Protein AF-A0A7J3TUD8-F1 (afdb_monomer_lite)

Foldseek 3Di:
DDPVVVVVVVVVVVVVVVVVVVVVVVVVVVVVVVVVPPDDDDPDDCVVPVCCCCPPVVVVVVVVVVVVVVVVVVVCVVPDDPPDPDPPVPPPDPDDDD

pLDDT: mean 81.79, std 15.29, range [42.66, 98.06]

Radius of gyration: 36.18 Å; chains: 1; bounding box: 54×75×85 Å

Secondary structure (DSSP, 8-state):
--HHHHHHHHHHHHHHHHHHHHHHHHHHHHHHHHHHH---PPP--TTT-TTHHHHHSHHHHHHHHHHHHHHHHHHHHHHS----S-------------

Sequence (98 aa):
MNSEETRSFEAVTAIMMVLWIVIVAMFLSNLINFLTSIEYAAPITLEKHPFFIWTYRGLDTLTQVFLLLATALGVTALLREDEGPGVEEEPVVEGEEG

Structure (mmCIF, N/CA/C/O backbone):
data_AF-A0A7J3TUD8-F1
#
_entry.id   AF-A0A7J3TUD8-F1
#
loop_
_atom_site.group_PDB
_atom_site.id
_atom_site.type_symbol
_atom_site.label_atom_id
_atom_site.label_alt_id
_atom_site.label_comp_id
_atom_site.label_asym_id
_atom_site.label_entity_id
_atom_site.la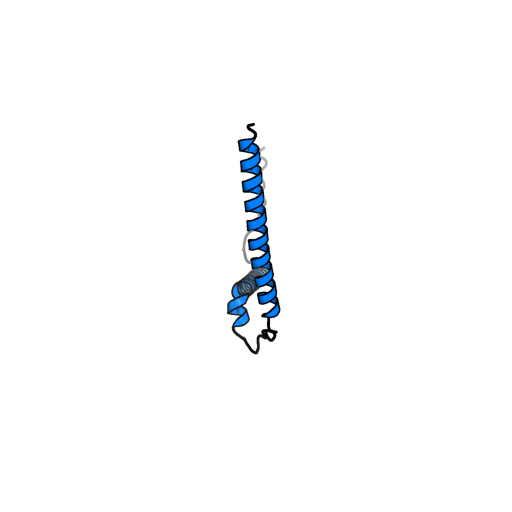bel_seq_id
_atom_site.pdbx_PDB_ins_code
_atom_site.Cartn_x
_atom_site.Cartn_y
_atom_site.Cartn_z
_atom_site.occupancy
_atom_site.B_iso_or_equiv
_atom_site.auth_seq_id
_atom_site.auth_comp_id
_atom_site.auth_asym_id
_atom_site.auth_atom_id
_atom_site.pdbx_PDB_model_num
ATOM 1 N N . MET A 1 1 ? -2.178 52.255 7.045 1.00 58.62 1 MET A N 1
ATOM 2 C CA . MET A 1 1 ? -2.972 51.113 7.537 1.00 58.62 1 MET A CA 1
ATOM 3 C C . MET A 1 1 ? -3.732 51.597 8.758 1.00 58.62 1 MET A C 1
ATOM 5 O O . MET A 1 1 ? -3.094 52.151 9.649 1.00 58.62 1 MET A O 1
ATOM 9 N N . ASN A 1 2 ? -5.064 51.540 8.737 1.00 74.50 2 ASN A N 1
ATOM 10 C CA . ASN A 1 2 ? -5.910 52.133 9.783 1.00 74.50 2 ASN A CA 1
ATOM 11 C C . ASN A 1 2 ? -5.926 51.250 11.043 1.00 74.50 2 ASN A C 1
ATOM 13 O O . ASN A 1 2 ? -5.855 50.029 10.942 1.00 74.50 2 ASN A O 1
ATOM 17 N N . SER A 1 3 ? -6.068 51.841 12.232 1.00 74.19 3 SER A N 1
ATOM 18 C CA . SER A 1 3 ? -6.150 51.093 13.502 1.00 74.19 3 SER A CA 1
ATOM 19 C C . SER A 1 3 ? -7.372 50.164 13.594 1.00 74.19 3 SER A C 1
ATOM 21 O O . SER A 1 3 ? -7.378 49.205 14.362 1.00 74.19 3 SER A O 1
ATOM 23 N N . GLU A 1 4 ? -8.413 50.414 12.799 1.00 77.56 4 GLU A N 1
ATOM 24 C CA . GLU A 1 4 ? -9.557 49.507 12.630 1.00 77.56 4 GLU A CA 1
ATOM 25 C C . GLU A 1 4 ? -9.208 48.285 11.766 1.00 77.56 4 GLU A C 1
ATOM 27 O O . GLU A 1 4 ? -9.653 47.167 12.035 1.00 77.56 4 GLU A O 1
ATOM 32 N N . GLU A 1 5 ? -8.351 48.477 10.765 1.00 78.69 5 GLU A N 1
ATOM 33 C CA . GLU A 1 5 ? -7.885 47.433 9.852 1.00 78.69 5 GLU A CA 1
ATOM 34 C C . GLU A 1 5 ? -6.989 46.429 10.594 1.00 78.69 5 GLU A C 1
ATOM 36 O O . GLU A 1 5 ? -7.172 45.221 10.470 1.00 78.69 5 GLU A O 1
ATOM 41 N N . THR A 1 6 ? -6.107 46.908 11.479 1.00 83.81 6 THR A N 1
ATOM 42 C CA . THR A 1 6 ? -5.272 46.036 12.324 1.00 83.81 6 THR A CA 1
ATOM 43 C C . THR A 1 6 ? -6.099 45.245 13.338 1.00 83.81 6 THR A C 1
ATOM 45 O O . THR A 1 6 ? -5.894 44.044 13.488 1.00 83.81 6 THR A O 1
ATOM 48 N N . ARG A 1 7 ? -7.095 45.872 13.980 1.00 84.38 7 ARG A N 1
ATOM 49 C CA . ARG A 1 7 ? -7.988 45.190 14.936 1.00 84.38 7 ARG A CA 1
ATOM 50 C C . ARG A 1 7 ? -8.855 44.121 14.273 1.00 84.38 7 ARG A C 1
ATOM 52 O O . ARG A 1 7 ? -9.081 43.067 14.862 1.00 84.38 7 ARG A O 1
ATOM 59 N N . SER A 1 8 ? -9.345 44.382 13.060 1.00 87.25 8 SER A N 1
ATOM 60 C CA . SER A 1 8 ? -10.115 43.389 12.299 1.00 87.25 8 SER A CA 1
ATOM 61 C C . SER A 1 8 ? -9.245 42.208 11.858 1.00 87.25 8 SER A C 1
ATOM 63 O O . SER A 1 8 ? -9.667 41.061 11.996 1.00 87.25 8 SER A O 1
ATOM 65 N N . PHE A 1 9 ? -8.002 42.460 11.436 1.00 89.94 9 PHE A N 1
ATOM 66 C CA . PHE A 1 9 ? -7.032 41.414 11.112 1.00 89.94 9 PHE A CA 1
ATOM 67 C C . PHE A 1 9 ? -6.669 40.541 12.326 1.00 89.94 9 PHE A C 1
ATOM 69 O O . PHE A 1 9 ? -6.669 39.311 12.229 1.00 89.94 9 PHE A O 1
ATOM 76 N N . GLU A 1 10 ? -6.421 41.148 13.488 1.00 90.88 10 GLU A N 1
ATOM 77 C CA . GLU A 1 10 ? -6.159 40.429 14.743 1.00 90.88 10 GLU A CA 1
ATOM 78 C C . GLU A 1 10 ? -7.351 39.559 15.162 1.00 90.88 10 GLU A C 1
ATOM 80 O O . GLU A 1 10 ? -7.171 38.393 15.514 1.00 90.88 10 GLU A O 1
ATOM 85 N N . ALA A 1 11 ? -8.575 40.088 15.061 1.00 93.12 11 ALA A N 1
ATOM 86 C CA . ALA A 1 11 ? -9.792 39.348 15.381 1.00 93.12 11 ALA A CA 1
ATOM 87 C C . ALA A 1 11 ? -9.998 38.143 14.449 1.00 93.12 11 ALA A C 1
ATOM 89 O O . ALA A 1 11 ? -10.277 37.041 14.923 1.00 93.12 11 ALA A O 1
ATOM 90 N N . VAL A 1 12 ? -9.810 38.317 13.137 1.00 95.12 12 VAL A N 1
ATOM 91 C CA . VAL A 1 12 ? -9.900 37.218 12.161 1.00 95.12 12 VAL A CA 1
ATOM 92 C C . VAL A 1 12 ? -8.837 36.159 12.441 1.00 95.12 12 VAL A C 1
ATOM 94 O O . VAL A 1 12 ? -9.150 34.970 12.470 1.00 95.12 12 VAL A O 1
ATOM 97 N N . THR A 1 13 ? -7.602 36.577 12.719 1.00 95.56 13 THR A N 1
ATOM 98 C CA . THR A 1 13 ? -6.503 35.656 13.034 1.00 95.56 13 THR A CA 1
ATOM 99 C C . THR A 1 13 ? -6.794 34.863 14.311 1.00 95.56 13 THR A C 1
ATOM 101 O O . THR A 1 13 ? -6.608 33.646 14.337 1.00 95.56 13 THR A O 1
ATOM 104 N N . ALA A 1 14 ? -7.319 35.514 15.353 1.00 95.94 14 ALA A N 1
ATOM 105 C CA . ALA A 1 14 ? -7.732 34.850 16.588 1.00 95.94 14 ALA A CA 1
ATOM 106 C C . ALA A 1 14 ? -8.848 33.823 16.344 1.00 95.94 14 ALA A C 1
ATOM 108 O O . ALA A 1 14 ? -8.753 32.690 16.813 1.00 95.94 14 ALA A O 1
ATOM 109 N N . ILE A 1 15 ? -9.868 34.181 15.559 1.00 97.38 15 ILE A N 1
ATOM 110 C CA . ILE A 1 15 ? -10.964 33.270 15.197 1.00 97.38 15 ILE A CA 1
ATOM 111 C C . ILE A 1 15 ? -10.431 32.066 14.415 1.00 97.38 15 ILE A C 1
ATOM 113 O O . ILE A 1 15 ? -10.781 30.928 14.727 1.00 97.38 15 ILE A O 1
ATOM 117 N N . MET A 1 16 ? -9.552 32.293 13.436 1.00 96.69 16 MET A N 1
ATOM 118 C CA . MET A 1 16 ? -8.941 31.217 12.656 1.00 96.69 16 MET A CA 1
ATOM 119 C C . MET A 1 16 ? -8.102 30.278 13.523 1.00 96.69 16 MET A C 1
ATOM 121 O O . MET A 1 16 ? -8.192 29.065 13.345 1.00 96.69 16 MET A O 1
ATOM 125 N N . MET A 1 17 ? -7.328 30.810 14.473 1.00 97.19 17 MET A N 1
ATOM 126 C CA . MET A 1 17 ? -6.555 29.995 15.415 1.00 97.19 17 MET A CA 1
ATOM 127 C C . MET A 1 17 ? -7.462 29.122 16.284 1.00 97.19 17 MET A C 1
ATOM 129 O O . MET A 1 17 ? -7.214 27.925 16.415 1.00 97.19 17 MET A O 1
ATOM 133 N N . VAL A 1 18 ? -8.538 29.689 16.836 1.00 97.81 18 VAL A N 1
ATOM 134 C CA . VAL A 1 18 ? -9.510 28.932 17.639 1.00 97.81 18 VAL A CA 1
ATOM 135 C C . VAL A 1 18 ? -10.151 27.823 16.807 1.00 97.81 18 VAL A C 1
ATOM 137 O O . VAL A 1 18 ? -10.220 26.679 17.251 1.00 97.81 18 VAL A O 1
ATOM 140 N N . LEU A 1 19 ? -10.567 28.135 15.580 1.00 97.81 19 LEU A N 1
ATOM 141 C CA . LEU A 1 19 ? -11.189 27.169 14.680 1.00 97.81 19 LEU A CA 1
ATOM 142 C C . LEU A 1 19 ? -10.222 26.029 14.321 1.00 97.81 19 LEU A C 1
ATOM 144 O O . LEU A 1 19 ? -10.610 24.862 14.336 1.00 97.81 19 LEU A O 1
ATOM 148 N N . TRP A 1 20 ? -8.946 26.346 14.095 1.00 97.56 20 TRP A N 1
ATOM 149 C CA . TRP A 1 20 ? -7.893 25.353 13.880 1.00 97.56 20 TRP A CA 1
ATOM 150 C C . TRP A 1 20 ? -7.702 24.423 15.076 1.00 97.56 20 TRP A C 1
ATOM 152 O O . TRP A 1 20 ? -7.631 23.207 14.900 1.00 97.56 20 TRP A O 1
ATOM 162 N N . ILE A 1 21 ? -7.656 24.974 16.290 1.00 97.69 21 ILE A N 1
ATOM 163 C CA . ILE A 1 21 ? -7.514 24.184 17.518 1.00 97.69 21 ILE A CA 1
ATOM 164 C C . ILE A 1 21 ? -8.680 23.200 17.657 1.00 97.69 21 ILE A C 1
ATOM 166 O O . ILE A 1 21 ? -8.457 22.034 17.977 1.00 97.69 21 ILE A O 1
ATOM 170 N N . VAL A 1 22 ? -9.907 23.636 17.361 1.00 97.88 22 VAL A N 1
ATOM 171 C CA . VAL A 1 22 ? -11.095 22.771 17.408 1.00 97.88 22 VAL A CA 1
ATOM 172 C C . VAL A 1 22 ? -10.995 21.634 16.389 1.00 97.88 22 VAL A C 1
ATOM 174 O O . VAL A 1 22 ? -11.202 20.478 16.755 1.00 97.88 22 VAL A O 1
ATOM 177 N N . ILE A 1 23 ? -10.625 21.928 15.138 1.00 97.62 23 ILE A N 1
ATOM 178 C CA . ILE A 1 23 ? -10.467 20.903 14.091 1.00 97.62 23 ILE A CA 1
ATOM 179 C C . ILE A 1 23 ? -9.413 19.871 14.495 1.00 97.62 23 ILE A C 1
ATOM 181 O O . ILE A 1 23 ? -9.655 18.667 14.401 1.00 97.62 23 ILE A O 1
ATOM 185 N N . VAL A 1 24 ? -8.257 20.333 14.973 1.00 97.19 24 VAL A N 1
ATOM 186 C CA . VAL A 1 24 ? -7.162 19.463 15.410 1.00 97.19 24 VAL A CA 1
ATOM 187 C C . VAL A 1 24 ? -7.608 18.600 16.588 1.00 97.19 24 VAL A C 1
ATOM 189 O O . VAL A 1 24 ? -7.401 17.390 16.559 1.00 97.19 24 VAL A O 1
ATOM 192 N N . ALA A 1 25 ? -8.293 19.171 17.581 1.00 96.75 25 ALA A N 1
ATOM 193 C CA . ALA A 1 25 ? -8.813 18.419 18.720 1.00 96.75 25 ALA A CA 1
ATOM 194 C C . ALA A 1 25 ? -9.813 17.328 18.296 1.00 96.75 25 ALA A C 1
ATOM 196 O O . ALA A 1 25 ? -9.718 16.191 18.762 1.00 96.75 25 ALA A O 1
ATOM 197 N N . MET A 1 26 ? -10.732 17.639 17.375 1.00 96.56 26 MET A N 1
ATOM 198 C CA . MET A 1 26 ? -11.674 16.659 16.825 1.00 96.56 26 MET A CA 1
ATOM 199 C C . MET A 1 26 ? -10.951 15.546 16.061 1.00 96.56 26 MET A C 1
ATOM 201 O O . MET A 1 26 ? -11.256 14.369 16.252 1.00 96.56 26 MET A O 1
ATOM 205 N N . PHE A 1 27 ? -9.973 15.899 15.224 1.00 95.44 27 PHE A N 1
ATOM 206 C CA . PHE A 1 27 ? -9.173 14.927 14.485 1.00 95.44 27 PHE A CA 1
ATOM 207 C C . PHE A 1 27 ? -8.401 13.996 15.425 1.00 95.44 27 PHE A C 1
ATOM 209 O O . PHE A 1 27 ? -8.479 12.781 15.269 1.00 95.44 27 PHE A O 1
ATOM 216 N N . LEU A 1 28 ? -7.710 14.543 16.430 1.00 95.50 28 LEU A N 1
ATOM 217 C CA . LEU A 1 28 ? -6.970 13.756 17.419 1.00 95.50 28 LEU A CA 1
ATOM 218 C C . LEU A 1 28 ? -7.889 12.829 18.213 1.00 95.50 28 LEU A C 1
ATOM 220 O O . LEU A 1 28 ? -7.551 11.665 18.396 1.00 95.50 28 LEU A O 1
ATOM 224 N N . SER A 1 29 ? -9.057 13.307 18.645 1.00 93.44 29 SER A N 1
ATOM 225 C CA . SER A 1 29 ? -10.028 12.468 19.353 1.00 93.44 29 SER A CA 1
ATOM 226 C C . SER A 1 29 ? -10.501 11.300 18.485 1.00 93.44 29 SER A C 1
ATOM 228 O O . SER A 1 29 ? -10.489 10.155 18.935 1.00 93.44 29 SER A O 1
ATOM 230 N N . ASN A 1 30 ? -10.833 11.563 17.220 1.00 89.44 30 ASN A N 1
ATOM 231 C CA . ASN A 1 30 ? -11.235 10.523 16.276 1.00 89.44 30 ASN A CA 1
ATOM 232 C C . ASN A 1 30 ? -10.096 9.550 15.957 1.00 89.44 30 ASN A C 1
ATOM 234 O O . ASN A 1 30 ? -10.340 8.352 15.859 1.00 89.44 30 ASN A O 1
ATOM 238 N N . LEU A 1 31 ? -8.860 10.036 15.832 1.00 91.44 31 LEU A N 1
ATOM 239 C CA . LEU A 1 31 ? -7.690 9.196 15.598 1.00 91.44 31 LEU A CA 1
ATOM 240 C C . LEU A 1 31 ? -7.410 8.286 16.797 1.00 91.44 31 LEU A C 1
ATOM 242 O O . LEU A 1 31 ? -7.156 7.101 16.609 1.00 91.44 31 LEU A O 1
ATOM 246 N N . ILE A 1 32 ? -7.492 8.814 18.021 1.00 92.00 32 ILE A N 1
ATOM 247 C CA . ILE A 1 32 ? -7.338 8.023 19.247 1.00 92.00 32 ILE A CA 1
ATOM 248 C C . ILE A 1 32 ? -8.426 6.952 19.308 1.00 92.00 32 ILE A C 1
ATOM 250 O O . ILE A 1 32 ? -8.095 5.789 19.497 1.00 92.00 32 ILE A O 1
ATOM 254 N N . ASN A 1 33 ? -9.691 7.316 19.078 1.00 87.94 33 ASN A N 1
ATOM 255 C CA . ASN A 1 33 ? -10.803 6.362 19.050 1.00 87.94 33 ASN A CA 1
ATOM 256 C C . ASN A 1 33 ? -10.627 5.294 17.967 1.00 87.94 33 ASN A C 1
ATOM 258 O O . ASN A 1 33 ? -10.896 4.123 18.205 1.00 87.94 33 ASN A O 1
ATOM 262 N N . PHE A 1 34 ? -10.156 5.681 16.781 1.00 84.25 34 PHE A N 1
ATOM 263 C CA . PHE A 1 34 ? -9.852 4.738 15.715 1.00 84.25 34 PHE A CA 1
ATOM 264 C C . PHE A 1 34 ? -8.767 3.758 16.162 1.00 84.25 34 PHE A C 1
ATOM 266 O O . PHE A 1 34 ? -8.997 2.556 16.117 1.00 84.25 34 PHE A O 1
ATOM 273 N N . LEU A 1 35 ? -7.633 4.249 16.668 1.00 83.56 35 LEU A N 1
ATOM 274 C CA . LEU A 1 35 ? -6.519 3.409 17.113 1.00 83.56 35 LEU A CA 1
ATOM 275 C C . LEU A 1 35 ? -6.895 2.491 18.282 1.00 83.56 35 LEU A C 1
ATOM 277 O O . LEU A 1 35 ? -6.454 1.346 18.309 1.00 83.56 35 LEU A O 1
ATOM 281 N N . THR A 1 36 ? -7.719 2.952 19.226 1.00 84.38 36 THR A N 1
ATOM 282 C CA . THR A 1 36 ? -8.216 2.114 20.330 1.00 84.38 36 THR A CA 1
ATOM 283 C C . THR A 1 36 ? -9.288 1.124 19.884 1.00 84.38 36 THR A C 1
ATOM 285 O O . THR A 1 36 ? -9.455 0.095 20.532 1.00 84.38 36 THR A O 1
ATOM 288 N N . SER A 1 37 ? -9.985 1.398 18.778 1.00 79.69 37 SER A N 1
ATOM 289 C CA . SER A 1 37 ? -10.940 0.475 18.154 1.00 79.69 37 SER A CA 1
ATOM 290 C C . SER A 1 37 ? -10.292 -0.563 17.235 1.00 79.69 37 SER A C 1
ATOM 292 O O . SER A 1 37 ? -10.988 -1.460 16.760 1.00 79.69 37 SER A O 1
ATOM 294 N N . ILE A 1 38 ? -8.981 -0.463 16.968 1.00 76.25 38 ILE A N 1
ATOM 295 C CA . ILE A 1 38 ? -8.255 -1.499 16.229 1.00 76.25 38 ILE A CA 1
ATOM 296 C C . ILE A 1 38 ? -8.166 -2.730 17.129 1.00 76.25 38 ILE A C 1
ATOM 298 O O . ILE A 1 38 ? -7.241 -2.900 17.923 1.00 76.25 38 ILE A O 1
ATOM 302 N N . GLU A 1 39 ? -9.151 -3.607 16.994 1.00 71.31 39 GLU A N 1
ATOM 303 C CA . GLU A 1 39 ? -9.050 -4.965 17.492 1.00 71.31 39 GLU A CA 1
ATOM 304 C C . GLU A 1 39 ? -8.001 -5.731 16.685 1.00 71.31 39 GLU A C 1
ATOM 306 O O . GLU A 1 39 ? -7.760 -5.472 15.501 1.00 71.31 39 GLU A O 1
ATOM 311 N N . TYR A 1 40 ? -7.365 -6.701 17.337 1.00 66.12 40 TYR A N 1
ATOM 312 C CA . TYR A 1 40 ? -6.466 -7.624 16.665 1.00 66.12 40 TYR A CA 1
ATOM 313 C C . TYR A 1 40 ? -7.238 -8.393 15.584 1.00 66.12 40 TYR A C 1
ATOM 315 O O . TYR A 1 40 ? -7.961 -9.348 15.868 1.00 66.12 40 TYR A O 1
ATOM 323 N N . ALA A 1 41 ? -7.067 -7.989 14.327 1.00 65.44 41 ALA A N 1
ATOM 324 C CA . ALA A 1 41 ? -7.473 -8.799 13.196 1.00 65.44 41 ALA A CA 1
ATOM 325 C C . ALA A 1 41 ? -6.522 -9.997 13.126 1.00 65.44 41 ALA A C 1
ATOM 327 O O . ALA A 1 41 ? -5.313 -9.831 12.941 1.00 65.44 41 ALA A O 1
ATOM 328 N N . ALA A 1 42 ? -7.063 -11.206 13.304 1.00 66.06 42 ALA A N 1
ATOM 329 C CA . ALA A 1 42 ? -6.290 -12.428 13.127 1.00 66.06 42 ALA A CA 1
ATOM 330 C C . ALA A 1 42 ? -5.549 -12.377 11.775 1.00 66.06 42 ALA A C 1
ATOM 332 O O . ALA A 1 42 ? -6.133 -11.919 10.788 1.00 66.06 42 ALA A O 1
ATOM 333 N N . PRO A 1 43 ? -4.281 -12.824 11.709 1.00 68.44 43 PRO A N 1
ATOM 334 C CA . PRO A 1 43 ? -3.495 -12.748 10.489 1.00 68.44 43 PRO A CA 1
ATOM 335 C C . PRO A 1 43 ? -4.261 -13.424 9.358 1.00 68.44 43 PRO A C 1
ATOM 337 O O . PRO A 1 43 ? -4.704 -14.569 9.490 1.00 68.44 43 PRO A O 1
ATOM 340 N N . ILE A 1 44 ? -4.442 -12.693 8.258 1.00 67.38 44 ILE A N 1
ATOM 341 C CA . ILE A 1 44 ? -5.084 -13.227 7.065 1.00 67.38 44 ILE A CA 1
ATOM 342 C C . ILE A 1 44 ? -4.130 -14.271 6.484 1.00 67.38 44 ILE A C 1
ATOM 344 O O . ILE A 1 44 ? -3.145 -13.943 5.826 1.00 67.38 44 ILE A O 1
ATOM 348 N N . THR A 1 45 ? -4.405 -15.540 6.768 1.00 72.69 45 THR A N 1
ATOM 349 C CA . THR A 1 45 ? -3.697 -16.663 6.160 1.00 72.69 45 THR A CA 1
ATOM 350 C C . THR A 1 45 ? -4.413 -17.091 4.886 1.00 72.69 45 THR A C 1
ATOM 352 O O . THR A 1 45 ? -5.642 -17.027 4.789 1.00 72.69 45 THR A O 1
ATOM 355 N N . LEU A 1 46 ? -3.640 -17.570 3.910 1.00 71.06 46 LEU A N 1
ATOM 356 C CA . LEU A 1 46 ? -4.173 -18.141 2.670 1.00 71.06 46 LEU A CA 1
ATOM 357 C C . LEU A 1 46 ? -5.174 -19.272 2.925 1.00 71.06 46 LEU A C 1
ATOM 359 O O . LEU A 1 46 ? -6.158 -19.391 2.206 1.00 71.06 46 LEU A O 1
ATOM 363 N N . GLU A 1 47 ? -4.944 -20.068 3.968 1.00 78.69 47 GLU A N 1
ATOM 364 C CA . GLU A 1 47 ? -5.813 -21.186 4.346 1.00 78.69 47 GLU A CA 1
ATOM 365 C C . GLU A 1 47 ? -7.219 -20.727 4.747 1.00 78.69 47 GLU A C 1
ATOM 367 O O . GLU A 1 47 ? -8.205 -21.372 4.400 1.00 78.69 47 GLU A O 1
ATOM 372 N N . LYS A 1 48 ? -7.323 -19.599 5.461 1.00 77.06 48 LYS A N 1
ATOM 373 C CA . LYS A 1 48 ? -8.612 -19.046 5.900 1.00 77.06 48 LYS A CA 1
ATOM 374 C C . LYS A 1 48 ? -9.272 -18.180 4.833 1.00 77.06 48 LYS A C 1
ATOM 376 O O . LYS A 1 48 ? -10.497 -18.121 4.765 1.00 77.06 48 LYS A O 1
ATOM 381 N N . HIS A 1 49 ? -8.474 -17.513 4.002 1.00 78.31 49 HIS A N 1
ATOM 382 C CA . HIS A 1 49 ? -8.955 -16.600 2.970 1.00 78.31 49 HIS A CA 1
ATOM 383 C C . HIS A 1 49 ? -8.257 -16.881 1.632 1.00 78.31 49 HIS A C 1
ATOM 385 O O . HIS A 1 49 ? -7.400 -16.105 1.208 1.00 78.31 49 HIS A O 1
ATOM 391 N N . PRO A 1 50 ? -8.639 -17.958 0.921 1.00 76.12 50 PRO A N 1
ATOM 392 C CA . PRO A 1 50 ? -7.970 -18.370 -0.317 1.00 76.12 50 PRO A CA 1
ATOM 393 C C . PRO A 1 50 ? -8.066 -17.321 -1.433 1.00 76.12 50 PRO A C 1
ATOM 395 O O . PRO A 1 50 ? -7.179 -17.210 -2.276 1.00 76.12 50 PRO A O 1
ATOM 398 N N . PHE A 1 51 ? -9.108 -16.488 -1.412 1.00 82.00 51 PHE A N 1
ATOM 399 C CA . PHE A 1 51 ? -9.288 -15.402 -2.376 1.00 82.00 51 PHE A CA 1
ATOM 400 C C . PHE A 1 51 ? -8.449 -14.157 -2.066 1.00 82.00 51 PHE A C 1
ATOM 402 O O . PHE A 1 51 ? -8.403 -13.247 -2.884 1.00 82.00 51 PHE A O 1
ATOM 409 N N . PHE A 1 52 ? -7.760 -14.099 -0.921 1.00 81.56 52 PHE A N 1
ATOM 410 C CA . PHE A 1 52 ? -7.018 -12.914 -0.482 1.00 81.56 52 PHE A CA 1
ATOM 411 C C . PHE A 1 52 ? -5.998 -12.427 -1.517 1.00 81.56 52 PHE A C 1
ATOM 413 O O . PHE A 1 52 ? -5.923 -11.226 -1.785 1.00 81.56 52 PHE A O 1
ATOM 420 N N . ILE A 1 53 ? -5.252 -13.357 -2.126 1.00 78.62 53 ILE A N 1
ATOM 421 C CA . ILE A 1 53 ? -4.271 -13.027 -3.165 1.00 78.62 53 ILE A CA 1
ATOM 422 C C . ILE A 1 53 ? -4.960 -12.321 -4.333 1.00 78.62 53 ILE A C 1
ATOM 424 O O . ILE A 1 53 ? -4.497 -11.274 -4.765 1.00 78.62 53 ILE A O 1
ATOM 428 N N . TRP A 1 54 ? -6.096 -12.838 -4.795 1.00 81.00 54 TRP A N 1
ATOM 429 C CA . TRP A 1 54 ? -6.808 -12.291 -5.947 1.00 81.00 54 TRP A CA 1
ATOM 430 C C . TRP A 1 54 ? -7.529 -10.976 -5.634 1.00 81.00 54 TRP A C 1
ATOM 432 O O . TRP A 1 54 ? -7.526 -10.071 -6.464 1.00 81.00 54 TRP A O 1
ATOM 442 N N . THR A 1 55 ? -8.094 -10.838 -4.434 1.00 79.19 55 THR A N 1
ATOM 443 C CA . THR A 1 55 ? -8.892 -9.666 -4.046 1.00 79.19 55 THR A CA 1
ATOM 444 C C . THR A 1 55 ? -8.034 -8.469 -3.637 1.00 79.19 55 THR A C 1
ATOM 446 O O . THR A 1 55 ? -8.367 -7.339 -3.978 1.00 79.19 55 THR A O 1
ATOM 449 N N . TYR A 1 56 ? -6.931 -8.691 -2.915 1.00 81.81 56 TYR A N 1
ATOM 450 C CA . TYR A 1 56 ? -6.131 -7.605 -2.327 1.00 81.81 56 TYR A CA 1
ATOM 451 C C . TYR A 1 56 ? -4.729 -7.474 -2.925 1.00 81.81 56 TYR A C 1
ATOM 453 O O . TYR A 1 56 ? -4.133 -6.402 -2.853 1.00 81.81 56 TYR A O 1
ATOM 461 N N . ARG A 1 57 ? -4.194 -8.541 -3.529 1.00 84.62 57 ARG A N 1
ATOM 462 C CA . ARG A 1 57 ? -2.875 -8.556 -4.185 1.00 84.62 57 ARG A CA 1
ATOM 463 C C . ARG A 1 57 ? -2.935 -8.958 -5.661 1.00 84.62 57 ARG A C 1
ATOM 465 O O . ARG A 1 57 ? -1.905 -9.280 -6.246 1.00 84.62 57 ARG A O 1
ATOM 472 N N . GLY A 1 58 ? -4.109 -8.873 -6.291 1.00 87.12 58 GLY A N 1
ATOM 473 C CA . GLY A 1 58 ? -4.305 -9.361 -7.658 1.00 87.12 58 GLY A CA 1
ATOM 474 C C . GLY A 1 58 ? -3.360 -8.711 -8.671 1.00 87.12 58 GLY A C 1
ATOM 475 O O . GLY A 1 58 ? -2.839 -9.392 -9.547 1.00 87.12 58 GLY A O 1
ATOM 476 N N . LEU A 1 59 ? -3.061 -7.417 -8.509 1.00 89.12 59 LEU A N 1
ATOM 477 C CA . LEU A 1 59 ? -2.144 -6.690 -9.392 1.00 89.12 59 LEU A CA 1
ATOM 478 C C . LEU A 1 59 ? -0.681 -7.147 -9.240 1.00 89.12 59 LEU A C 1
ATOM 480 O O . LEU A 1 59 ? 0.025 -7.280 -10.238 1.00 89.12 59 LEU A O 1
ATOM 484 N N . ASP A 1 60 ? -0.242 -7.445 -8.015 1.00 91.31 60 ASP A N 1
ATOM 485 C CA . ASP A 1 60 ? 1.085 -8.019 -7.743 1.00 91.31 60 ASP A CA 1
ATOM 486 C C . ASP A 1 60 ? 1.194 -9.429 -8.344 1.00 91.31 60 ASP A C 1
ATOM 488 O O . ASP A 1 60 ? 2.134 -9.734 -9.075 1.00 91.31 60 ASP A O 1
ATOM 492 N N . THR A 1 61 ? 0.165 -10.262 -8.160 1.00 91.19 61 THR A N 1
ATOM 493 C CA . THR A 1 61 ? 0.098 -11.605 -8.761 1.00 91.19 61 THR A CA 1
ATOM 494 C C . THR A 1 61 ? 0.107 -11.564 -10.288 1.00 91.19 61 THR A C 1
ATOM 496 O O . THR A 1 61 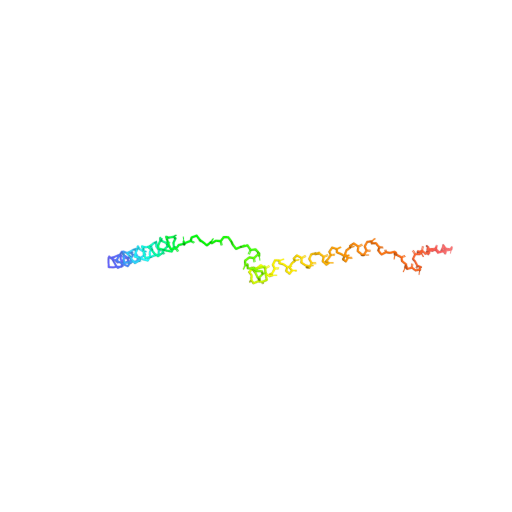? 0.853 -12.313 -10.911 1.00 91.19 61 THR A O 1
ATOM 499 N N . LEU A 1 62 ? -0.662 -10.665 -10.909 1.00 94.00 62 LEU A N 1
ATOM 500 C CA . LEU A 1 62 ? -0.644 -10.474 -12.362 1.00 94.00 62 LEU A CA 1
ATOM 501 C C . LEU A 1 62 ? 0.749 -10.073 -12.851 1.00 94.00 62 LEU A C 1
ATOM 503 O O . LEU A 1 62 ? 1.250 -10.643 -13.817 1.00 94.00 62 LEU A O 1
ATOM 507 N N . THR A 1 63 ? 1.398 -9.141 -12.156 1.00 95.38 63 THR A N 1
ATOM 508 C CA . THR A 1 63 ? 2.752 -8.690 -12.498 1.00 95.38 63 THR A CA 1
ATOM 509 C C . THR A 1 63 ? 3.757 -9.840 -12.412 1.00 95.38 63 THR A C 1
ATOM 511 O O . THR A 1 63 ? 4.561 -10.023 -13.324 1.00 95.38 63 THR A O 1
ATOM 514 N N . GLN A 1 64 ? 3.677 -10.672 -11.370 1.00 95.88 64 GLN A N 1
ATOM 515 C CA . GLN A 1 64 ? 4.521 -11.862 -11.222 1.00 95.88 64 GLN A CA 1
ATOM 516 C C . GLN A 1 64 ? 4.303 -12.878 -12.351 1.00 95.88 64 GLN A C 1
ATOM 518 O O . GLN A 1 64 ? 5.273 -13.425 -12.871 1.00 95.88 64 GLN A O 1
ATOM 523 N N . VAL A 1 65 ? 3.059 -13.093 -12.789 1.00 96.62 65 VAL A N 1
ATOM 524 C CA . VAL A 1 65 ? 2.759 -13.962 -13.942 1.00 96.62 65 VAL A CA 1
ATOM 525 C C . VAL A 1 65 ? 3.378 -13.408 -15.227 1.00 96.62 65 VAL A C 1
ATOM 527 O O . VAL A 1 65 ? 3.999 -14.159 -15.977 1.00 96.62 65 VAL A O 1
ATOM 530 N N . PHE A 1 66 ? 3.265 -12.100 -15.469 1.00 97.56 66 PHE A N 1
ATOM 531 C CA . PHE A 1 66 ? 3.897 -11.457 -16.623 1.00 97.56 66 PHE A CA 1
ATOM 532 C C . PHE A 1 66 ? 5.422 -11.578 -16.595 1.00 97.56 66 PHE A C 1
ATOM 534 O O . PHE A 1 66 ? 6.024 -11.854 -17.630 1.00 97.56 66 PHE A O 1
ATOM 541 N N . LEU A 1 67 ? 6.044 -11.418 -15.424 1.00 97.88 67 LEU A N 1
ATOM 542 C CA . LEU A 1 67 ? 7.485 -11.604 -15.261 1.00 97.88 67 LEU A CA 1
ATOM 543 C C . LEU A 1 67 ? 7.905 -13.033 -15.608 1.00 97.88 67 LEU A C 1
ATOM 545 O O . LEU A 1 67 ? 8.818 -13.214 -16.408 1.00 97.88 67 LEU A O 1
ATOM 549 N N . LEU A 1 68 ? 7.208 -14.040 -15.078 1.00 98.06 68 LEU A N 1
ATOM 550 C CA . LEU A 1 68 ? 7.490 -15.444 -15.385 1.00 98.06 68 LEU A CA 1
ATOM 551 C C . LEU A 1 68 ? 7.335 -15.748 -16.878 1.00 98.06 68 LEU A C 1
ATOM 553 O O . LEU A 1 68 ? 8.184 -16.423 -17.459 1.00 98.06 68 LEU A O 1
ATOM 557 N N . LEU A 1 69 ? 6.286 -15.218 -17.513 1.00 97.75 69 LEU A N 1
ATOM 558 C CA . LEU A 1 69 ? 6.072 -15.361 -18.950 1.00 97.75 69 LEU A CA 1
ATOM 559 C C . LEU A 1 69 ? 7.207 -14.715 -19.754 1.00 97.75 69 LEU A C 1
ATOM 561 O O . LEU A 1 69 ? 7.747 -15.341 -20.664 1.00 97.75 69 LEU A O 1
ATOM 565 N N . ALA A 1 70 ? 7.595 -13.487 -19.410 1.00 97.81 70 ALA A N 1
ATOM 566 C CA . ALA A 1 70 ? 8.688 -12.784 -20.071 1.00 97.81 70 ALA A CA 1
ATOM 567 C C . ALA A 1 70 ? 10.015 -13.542 -19.923 1.00 97.81 70 ALA A C 1
ATOM 569 O O . ALA A 1 70 ? 10.748 -13.693 -20.899 1.00 97.81 70 ALA A O 1
ATOM 570 N N . THR A 1 71 ? 10.300 -14.082 -18.735 1.00 98.00 71 THR A N 1
ATOM 571 C CA . THR A 1 71 ? 11.472 -14.932 -18.502 1.00 98.00 71 THR A CA 1
ATOM 572 C C . THR A 1 71 ? 11.430 -16.192 -19.362 1.00 98.00 71 THR A C 1
ATOM 574 O O . THR A 1 71 ? 12.422 -16.508 -20.013 1.00 98.00 71 THR A O 1
ATOM 577 N N . ALA A 1 72 ? 10.293 -16.888 -19.419 1.00 97.38 72 ALA A N 1
ATOM 578 C CA . ALA A 1 72 ? 10.147 -18.092 -20.232 1.00 97.38 72 ALA A CA 1
ATOM 579 C C . ALA A 1 72 ? 10.366 -17.806 -21.725 1.00 97.38 72 ALA A C 1
ATOM 581 O O . ALA A 1 72 ? 11.093 -18.540 -22.394 1.00 97.38 72 ALA A O 1
ATOM 582 N N . LEU A 1 73 ? 9.795 -16.713 -22.239 1.00 97.06 73 LEU A N 1
ATOM 583 C CA . LEU A 1 73 ? 9.996 -16.278 -23.621 1.00 97.06 73 LEU A CA 1
ATOM 584 C C . LEU A 1 73 ? 11.454 -15.900 -23.894 1.00 97.06 73 LEU A C 1
ATOM 586 O O . LEU A 1 73 ? 11.994 -16.299 -24.919 1.00 97.06 73 LEU A O 1
ATOM 590 N N . GLY A 1 74 ? 12.104 -15.187 -22.973 1.00 96.56 74 GLY A N 1
ATOM 591 C CA . GLY A 1 74 ? 13.518 -14.834 -23.091 1.00 96.56 74 GLY A CA 1
ATOM 592 C C . GLY A 1 74 ? 14.424 -16.064 -23.144 1.00 96.56 74 GLY A C 1
ATOM 593 O O . GLY A 1 74 ? 15.264 -16.170 -24.030 1.00 96.56 74 GLY A O 1
ATOM 594 N N . VAL A 1 75 ? 14.212 -17.035 -22.251 1.00 96.00 75 VAL A N 1
ATOM 595 C CA . VAL A 1 75 ? 14.953 -18.308 -22.268 1.00 96.00 75 VAL A CA 1
ATOM 596 C C . VAL A 1 75 ? 14.687 -19.075 -23.561 1.00 96.00 75 VAL A C 1
ATOM 598 O O . VAL A 1 75 ? 15.621 -19.575 -24.176 1.00 96.00 75 VAL A O 1
ATOM 601 N N . THR A 1 76 ? 13.434 -19.126 -24.013 1.00 94.38 76 THR A N 1
ATOM 602 C CA . THR A 1 76 ? 13.071 -19.800 -25.268 1.00 94.38 76 THR A CA 1
ATOM 603 C C . THR A 1 76 ? 13.736 -19.136 -26.473 1.00 94.38 76 THR A C 1
ATOM 605 O O . THR A 1 76 ? 14.201 -19.831 -27.365 1.00 94.38 76 THR A O 1
ATOM 608 N N . ALA A 1 77 ? 13.825 -17.805 -26.493 1.00 91.88 77 ALA A N 1
ATOM 609 C CA . ALA A 1 77 ? 14.516 -17.069 -27.545 1.00 91.88 77 ALA A CA 1
ATOM 610 C C . ALA A 1 77 ? 16.028 -17.340 -27.549 1.00 91.88 77 ALA A C 1
ATOM 612 O O . ALA A 1 77 ? 16.605 -17.460 -28.621 1.00 91.88 77 ALA A O 1
ATOM 613 N N . LEU A 1 78 ? 16.655 -17.477 -26.376 1.00 91.00 78 LEU A N 1
ATOM 614 C CA . LEU A 1 78 ? 18.081 -17.813 -26.261 1.00 91.00 78 LEU A CA 1
ATOM 615 C C . LEU A 1 78 ? 18.397 -19.264 -26.645 1.00 91.00 78 LEU A C 1
ATOM 617 O O . LEU A 1 78 ? 19.505 -19.551 -27.077 1.00 91.00 78 LEU A O 1
ATOM 621 N N . LEU A 1 79 ? 17.452 -20.179 -26.431 1.00 89.62 79 LEU A N 1
ATOM 622 C CA . LEU A 1 79 ? 17.603 -21.603 -26.743 1.00 89.62 79 LEU A CA 1
ATOM 623 C C . LEU A 1 79 ? 17.075 -21.973 -28.129 1.00 89.62 79 LEU A C 1
ATOM 625 O O . LEU A 1 79 ? 17.148 -23.136 -28.520 1.00 89.62 79 LEU A O 1
ATOM 629 N N . ARG A 1 80 ? 16.507 -21.011 -28.855 1.00 83.12 80 ARG A N 1
ATOM 630 C CA . ARG A 1 80 ? 16.085 -21.217 -30.231 1.00 83.12 80 ARG A CA 1
ATOM 631 C C . ARG A 1 80 ? 17.339 -21.457 -31.068 1.00 83.12 80 ARG A C 1
ATOM 633 O O . ARG A 1 80 ? 18.197 -20.586 -31.141 1.00 83.12 80 ARG A O 1
ATOM 640 N N . GLU A 1 81 ? 17.432 -22.626 -31.696 1.00 76.31 81 GLU A N 1
ATOM 641 C CA . GLU A 1 81 ? 18.435 -22.870 -32.732 1.00 76.31 81 GLU A CA 1
ATOM 642 C C . GLU A 1 81 ? 18.228 -21.845 -33.856 1.00 76.31 81 GLU A C 1
ATOM 644 O O . GLU A 1 81 ? 17.106 -21.650 -34.339 1.00 76.31 81 GLU A O 1
ATOM 649 N N . ASP A 1 82 ? 19.299 -21.150 -34.243 1.00 66.69 82 ASP A N 1
ATOM 650 C CA . ASP A 1 82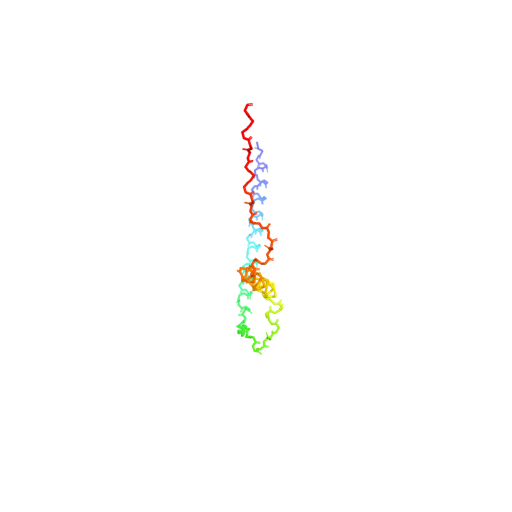 ? 19.303 -20.239 -35.386 1.00 66.69 82 ASP A CA 1
ATOM 651 C C . ASP A 1 82 ? 19.234 -21.051 -36.688 1.00 66.69 82 ASP A C 1
ATOM 653 O O . ASP A 1 82 ? 20.187 -21.133 -37.458 1.00 66.69 82 ASP A O 1
ATOM 657 N N . GLU A 1 83 ? 18.093 -21.680 -36.964 1.00 60.72 83 GLU A N 1
ATOM 658 C CA . GLU A 1 83 ? 17.814 -22.212 -38.294 1.00 60.72 83 GLU A CA 1
ATOM 659 C C . GLU A 1 83 ? 17.333 -21.073 -39.200 1.00 60.72 83 GLU A C 1
ATOM 661 O O . GLU A 1 83 ? 16.140 -20.807 -39.366 1.00 60.72 83 GLU A O 1
ATOM 666 N N . GLY A 1 84 ? 18.305 -20.375 -39.783 1.00 55.00 84 GLY A N 1
ATOM 667 C CA . GLY A 1 84 ? 18.133 -19.533 -40.959 1.00 55.00 84 GLY A CA 1
ATOM 668 C C . GLY A 1 84 ? 19.206 -19.886 -41.993 1.00 55.00 84 GLY A C 1
ATOM 669 O O . GLY A 1 84 ? 20.358 -19.500 -41.804 1.00 55.00 84 GLY A O 1
ATOM 670 N N . PRO A 1 85 ? 18.884 -20.612 -43.078 1.00 51.72 85 PRO A N 1
ATOM 671 C CA . PRO A 1 85 ? 19.853 -20.904 -44.125 1.00 51.72 85 PRO A CA 1
ATOM 672 C C . PRO A 1 85 ? 20.134 -19.624 -44.926 1.00 51.72 85 PRO A C 1
ATOM 674 O O . PRO A 1 85 ? 19.251 -19.138 -45.630 1.00 51.72 85 PRO A O 1
ATOM 677 N N . GLY A 1 86 ? 21.359 -19.094 -44.836 1.00 54.81 86 GLY A N 1
ATOM 678 C CA . G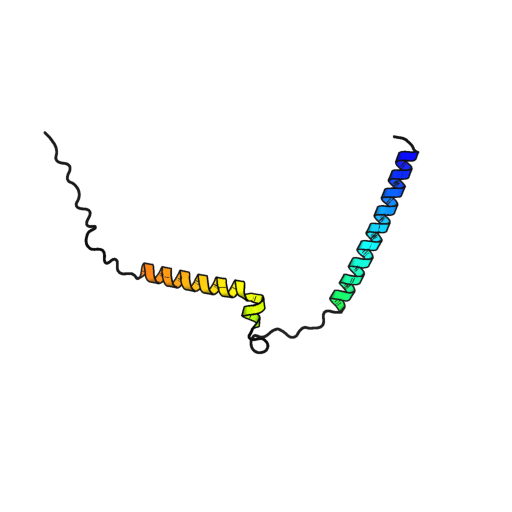LY A 1 86 ? 21.883 -18.149 -45.833 1.00 54.81 86 GLY A CA 1
ATOM 679 C C . GLY A 1 86 ? 22.263 -16.742 -45.366 1.00 54.81 86 GLY A C 1
ATOM 680 O O . GLY A 1 86 ? 21.960 -15.789 -46.072 1.00 54.81 86 GLY A O 1
ATOM 681 N N . VAL A 1 87 ? 22.967 -16.586 -44.242 1.00 52.94 87 VAL A N 1
ATOM 682 C CA . VAL A 1 87 ? 23.763 -15.361 -44.001 1.00 52.94 87 VAL A CA 1
ATOM 683 C C . VAL A 1 87 ? 25.225 -15.744 -43.772 1.00 52.94 87 VAL A C 1
ATOM 685 O O . VAL A 1 87 ? 25.869 -15.354 -42.806 1.00 52.94 87 VAL A O 1
ATOM 688 N N . GLU A 1 88 ? 25.756 -16.559 -44.681 1.00 54.59 88 GLU A N 1
ATOM 689 C CA . GLU A 1 88 ? 27.131 -16.331 -45.104 1.00 54.59 88 GLU A CA 1
ATOM 690 C C . GLU A 1 88 ? 27.058 -15.052 -45.941 1.00 54.59 88 GLU A C 1
ATOM 692 O O . GLU A 1 88 ? 26.547 -15.070 -47.060 1.00 54.59 88 GLU A O 1
ATOM 697 N N . GLU A 1 89 ? 27.434 -13.910 -45.361 1.00 55.16 89 GLU A N 1
ATOM 698 C CA . GLU A 1 89 ? 27.691 -12.718 -46.165 1.00 55.16 89 GLU A CA 1
ATOM 699 C C . GLU A 1 89 ? 28.830 -13.078 -47.122 1.00 55.16 89 GLU A C 1
ATOM 701 O O . GLU A 1 89 ? 29.997 -13.094 -46.731 1.00 55.16 89 GLU A O 1
ATOM 706 N N . GLU A 1 90 ? 28.499 -13.440 -48.364 1.00 55.81 90 GLU A N 1
ATOM 707 C CA . GLU A 1 90 ? 29.504 -13.520 -49.415 1.00 55.81 90 GLU A CA 1
ATOM 708 C C . GLU A 1 90 ? 30.155 -12.132 -49.516 1.00 55.81 90 GLU A C 1
ATOM 710 O O . GLU A 1 90 ? 29.453 -11.143 -49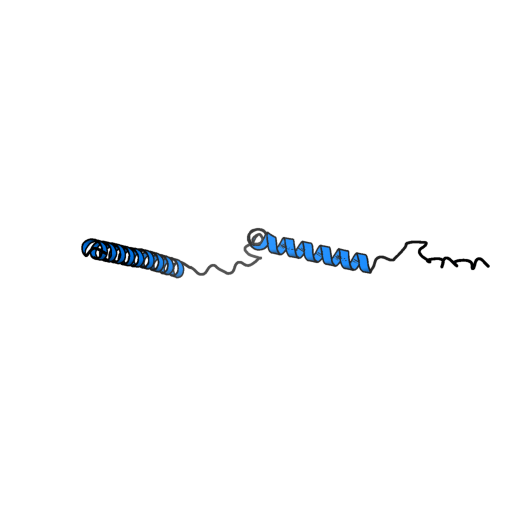.765 1.00 55.81 90 GLU A O 1
ATOM 715 N N . PRO A 1 91 ? 31.475 -12.008 -49.294 1.00 53.12 91 PRO A N 1
ATOM 716 C CA . PRO A 1 91 ? 32.144 -10.730 -49.432 1.00 53.12 91 PRO A CA 1
ATOM 717 C C . PRO A 1 91 ? 32.060 -10.318 -50.901 1.00 53.12 91 PRO A C 1
ATOM 719 O O . PRO A 1 91 ? 32.641 -10.967 -51.772 1.00 53.12 91 PRO A O 1
ATOM 722 N N . VAL A 1 92 ? 31.330 -9.237 -51.182 1.00 63.81 92 VAL A N 1
ATOM 723 C CA . VAL A 1 92 ? 31.358 -8.586 -52.493 1.00 63.81 92 VAL A CA 1
ATOM 724 C C . VAL A 1 92 ? 32.791 -8.118 -52.726 1.00 63.81 92 VAL A C 1
ATOM 726 O O . VAL A 1 92 ? 33.250 -7.145 -52.131 1.00 63.81 92 VAL A O 1
ATOM 729 N N . VAL A 1 93 ? 33.524 -8.850 -53.563 1.00 62.66 93 VAL A N 1
ATOM 730 C CA . VAL A 1 93 ? 34.825 -8.419 -54.067 1.00 62.66 93 VAL A CA 1
ATOM 731 C C . VAL A 1 93 ? 34.546 -7.304 -55.067 1.00 62.66 93 VAL A C 1
ATOM 733 O O . VAL A 1 93 ? 34.115 -7.565 -56.190 1.00 62.66 93 VAL A O 1
ATOM 736 N N . GLU A 1 94 ? 34.741 -6.054 -54.649 1.00 60.38 94 GLU A N 1
ATOM 737 C CA . GLU A 1 94 ? 34.791 -4.929 -55.579 1.00 60.38 94 GLU A CA 1
ATOM 738 C C . GLU A 1 94 ? 35.974 -5.162 -56.525 1.00 60.38 94 GLU A C 1
ATOM 740 O O . GLU A 1 94 ? 37.133 -5.190 -56.110 1.00 60.38 94 GLU A O 1
ATOM 745 N N . GLY A 1 95 ? 35.668 -5.426 -57.795 1.00 50.06 95 GLY A N 1
ATOM 746 C CA . GLY A 1 95 ? 36.679 -5.565 -58.831 1.00 50.06 95 GLY A CA 1
ATOM 747 C C . GLY A 1 95 ? 37.407 -4.241 -59.029 1.00 50.06 95 GLY A C 1
ATOM 748 O O . GLY A 1 95 ? 36.773 -3.208 -59.232 1.00 50.06 95 GLY A O 1
ATOM 749 N 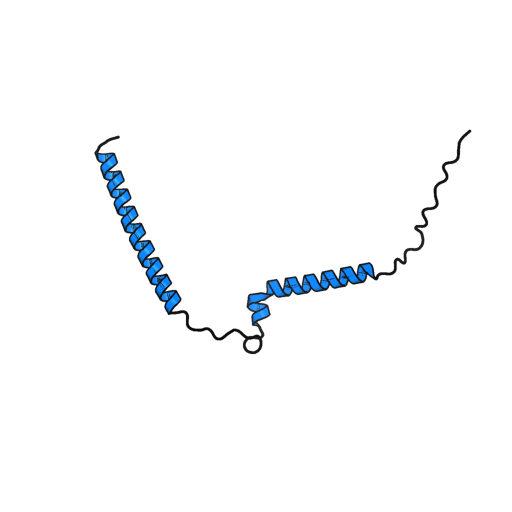N . GLU A 1 96 ? 38.737 -4.286 -58.987 1.00 53.44 96 GLU A N 1
ATOM 750 C CA . GLU A 1 96 ? 39.590 -3.213 -59.489 1.00 53.44 96 GLU A CA 1
ATOM 751 C C . GLU A 1 96 ? 39.282 -2.991 -60.980 1.00 53.44 96 GLU A C 1
ATOM 753 O O . GLU A 1 96 ? 39.594 -3.835 -61.824 1.00 53.44 96 GLU A O 1
ATOM 758 N N . GLU A 1 97 ? 38.660 -1.859 -61.313 1.00 52.47 97 GLU A N 1
ATOM 759 C CA . GLU A 1 97 ? 38.688 -1.338 -62.679 1.00 52.47 97 GLU A CA 1
ATOM 760 C C . GLU A 1 97 ? 40.048 -0.660 -62.905 1.00 52.47 97 GLU A C 1
ATOM 762 O O . GLU A 1 97 ? 40.428 0.262 -62.177 1.00 52.47 97 GLU A O 1
ATOM 767 N N . GLY A 1 98 ? 40.801 -1.195 -63.873 1.00 42.66 98 GLY A N 1
ATOM 768 C CA . GLY A 1 98 ? 42.112 -0.701 -64.307 1.00 42.66 98 GLY A CA 1
ATOM 769 C C . GLY A 1 98 ? 42.070 0.461 -65.291 1.00 42.66 98 GLY A C 1
ATOM 770 O O . GLY A 1 98 ? 40.975 0.827 -65.773 1.00 42.66 98 GLY A O 1
#